Protein AF-A0AAU4MLR5-F1 (afdb_monomer)

Secondary structure (DSSP, 8-state):
--HHHHIIIIIHHHHHTT----TTSS-TT---------GGG--------TT-TTHHHHHHHHHHHHHHTT--

Foldseek 3Di:
DDPVCCCVPPVVVCVVVVHDDDPCPDPVPDDPPPPDQDPVNPPDDDDDDPPDVPVVVVRVVRVVVVVVVPPD

Radius of gyration: 20.44 Å; Cα contacts (8 Å, |Δi|>4): 20; chains: 1; bounding box: 46×26×47 Å

Mean predicted aligned error: 15.16 Å

Solvent-accessible surface area (backbone atoms only — not comparable to full-atom values): 4933 Å² total; per-residue (Å²): 134,56,73,74,54,43,43,66,72,49,50,52,58,41,47,73,71,73,42,89,82,70,82,72,77,64,54,90,90,61,74,82,81,76,80,71,79,48,82,85,68,57,87,74,86,89,87,80,63,91,86,42,84,62,48,68,62,50,52,52,52,51,50,52,53,59,63,67,64,74,78,123

Sequence (72 aa):
MGTKERERKVHQPLRRAGLEVIPNAVPEGMMPSVLGWGAEDVIDGFSHRYDTPHLVERLNADWYGLTDSSGR

pLDDT: mean 78.06, std 14.65, range [42.75, 96.06]

Nearest PDB structures (foldseek):
  3or1-assembly1_D  TM=2.895E-01  e=4.591E+00  Megalodesulfovibrio gigas

Structure (mmCIF, N/CA/C/O backbone):
data_AF-A0AAU4MLR5-F1
#
_entry.id   AF-A0AAU4MLR5-F1
#
loop_
_atom_site.group_PDB
_atom_site.id
_atom_site.type_symbol
_atom_site.label_atom_id
_atom_site.label_alt_id
_atom_site.label_comp_id
_atom_site.label_asym_id
_atom_site.label_entity_id
_atom_site.label_seq_id
_atom_site.pdbx_PDB_ins_code
_atom_site.Cartn_x
_atom_site.Cartn_y
_atom_site.Cartn_z
_atom_site.occupancy
_atom_site.B_iso_or_equiv
_atom_site.auth_seq_id
_atom_site.auth_comp_id
_atom_site.auth_asym_id
_atom_site.auth_atom_id
_atom_site.pdbx_PDB_model_num
ATOM 1 N N . MET A 1 1 ? 18.971 12.432 11.413 1.00 68.50 1 MET A N 1
ATOM 2 C CA . MET A 1 1 ? 18.508 11.976 12.747 1.00 68.50 1 MET A CA 1
ATOM 3 C C . MET A 1 1 ? 19.351 10.776 13.148 1.00 68.50 1 MET A C 1
ATOM 5 O O . MET A 1 1 ? 19.456 9.858 12.348 1.00 68.50 1 MET A O 1
ATOM 9 N N . GLY A 1 2 ? 20.000 10.801 14.314 1.00 80.56 2 GLY A N 1
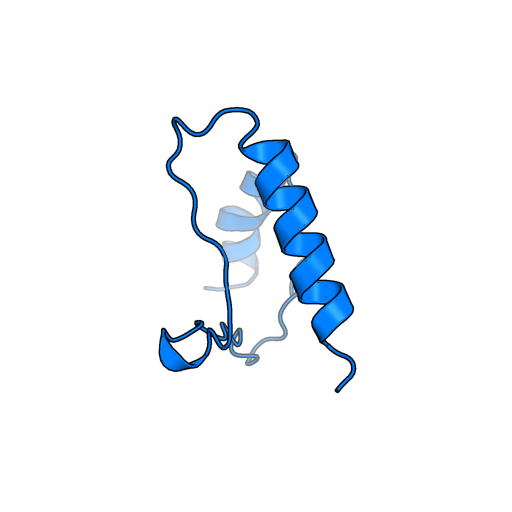ATOM 10 C CA . GLY A 1 2 ? 20.932 9.736 14.723 1.00 80.56 2 GLY A CA 1
ATOM 11 C C . GLY A 1 2 ? 20.234 8.471 15.241 1.00 80.56 2 GLY A C 1
ATOM 12 O O . GLY A 1 2 ? 19.089 8.527 15.689 1.00 80.56 2 GLY A O 1
ATOM 13 N N . THR A 1 3 ? 20.933 7.332 15.249 1.00 82.56 3 THR A N 1
ATOM 14 C CA . THR A 1 3 ? 20.391 6.005 15.617 1.00 82.56 3 THR A CA 1
ATOM 15 C C . THR A 1 3 ? 19.734 5.976 17.000 1.00 82.56 3 THR A C 1
ATOM 17 O O . THR A 1 3 ? 18.617 5.485 17.148 1.00 82.56 3 THR A O 1
ATOM 20 N N . LYS A 1 4 ? 20.374 6.580 18.013 1.00 85.00 4 LYS A N 1
ATOM 21 C CA . LYS A 1 4 ? 19.817 6.680 19.378 1.00 85.00 4 LYS A CA 1
ATOM 22 C C . LYS A 1 4 ? 18.533 7.508 19.430 1.00 85.00 4 LYS A C 1
ATOM 24 O O . LYS A 1 4 ? 17.624 7.217 20.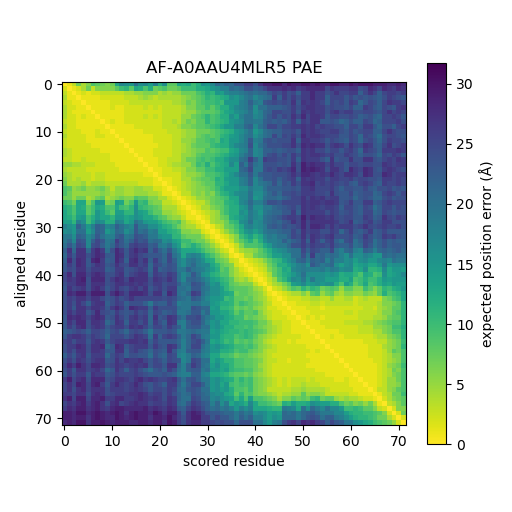203 1.00 85.00 4 LYS A O 1
ATOM 29 N N . GLU A 1 5 ? 18.460 8.555 18.615 1.00 87.56 5 GLU A N 1
ATOM 30 C CA . GLU A 1 5 ? 17.287 9.417 18.556 1.00 87.56 5 GLU A CA 1
ATOM 31 C C . GLU A 1 5 ? 16.123 8.724 17.841 1.00 87.56 5 GLU A C 1
ATOM 33 O O . GLU A 1 5 ? 14.991 8.819 18.312 1.00 87.56 5 GLU A O 1
ATOM 38 N N . ARG A 1 6 ? 16.410 7.969 16.772 1.00 84.31 6 ARG A N 1
ATOM 39 C CA . ARG A 1 6 ? 15.431 7.156 16.040 1.00 84.31 6 ARG A CA 1
ATOM 40 C C . ARG A 1 6 ? 14.841 6.047 16.911 1.00 84.31 6 ARG A C 1
ATOM 42 O O . ARG A 1 6 ? 13.628 5.865 16.906 1.00 84.31 6 ARG A O 1
ATOM 49 N N . GLU A 1 7 ? 15.657 5.372 17.720 1.00 88.94 7 GLU A N 1
ATOM 50 C CA . GLU A 1 7 ? 15.153 4.356 18.655 1.00 88.94 7 GLU A CA 1
ATOM 51 C C . GLU A 1 7 ? 14.161 4.966 19.657 1.00 88.94 7 GLU A C 1
ATOM 53 O O . GLU A 1 7 ? 13.044 4.473 19.812 1.00 88.94 7 GLU A O 1
ATOM 58 N N . ARG A 1 8 ? 14.536 6.093 20.277 1.00 93.19 8 ARG A N 1
ATOM 59 C CA . ARG A 1 8 ? 13.712 6.776 21.284 1.00 93.19 8 ARG A CA 1
ATOM 60 C C . ARG A 1 8 ? 12.433 7.380 20.698 1.00 93.19 8 ARG A C 1
ATOM 62 O O . ARG A 1 8 ? 11.383 7.298 21.326 1.00 93.19 8 ARG A O 1
ATOM 69 N N . LYS A 1 9 ? 12.526 8.050 19.544 1.00 90.81 9 LYS A N 1
ATOM 70 C CA . LYS A 1 9 ? 11.414 8.836 18.978 1.00 90.81 9 LYS A CA 1
ATOM 71 C C . LYS A 1 9 ? 10.526 8.052 18.014 1.00 90.81 9 LYS A C 1
ATOM 73 O O . LYS A 1 9 ? 9.387 8.454 17.825 1.00 90.81 9 LYS A O 1
ATOM 78 N N . VAL A 1 10 ? 11.026 6.978 17.401 1.00 87.56 10 VAL A N 1
ATOM 79 C CA . VAL A 1 10 ? 10.316 6.261 16.328 1.00 87.56 10 VAL A CA 1
ATOM 80 C C . VAL A 1 10 ? 10.061 4.809 16.714 1.00 87.56 10 VAL A C 1
ATOM 82 O O . VAL A 1 10 ? 8.9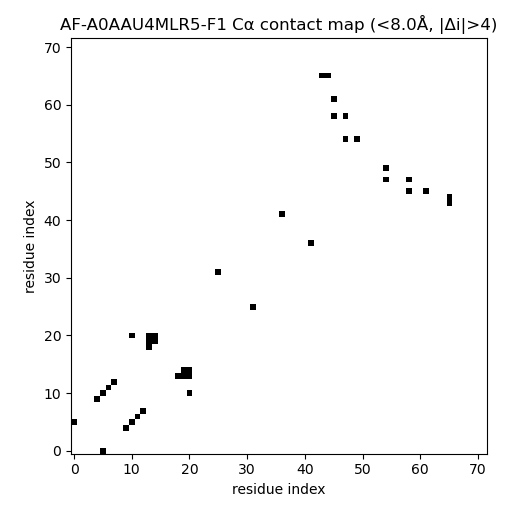10 4.397 16.798 1.00 87.56 10 VAL A O 1
ATOM 85 N N . HIS A 1 11 ? 11.103 4.026 17.005 1.00 90.94 11 HIS A N 1
ATOM 86 C CA . HIS A 1 11 ? 10.928 2.581 17.198 1.00 90.94 11 HIS A CA 1
ATOM 87 C C . HIS A 1 11 ? 10.200 2.238 18.503 1.00 90.94 11 HIS A C 1
ATOM 89 O O . HIS A 1 11 ? 9.297 1.403 18.505 1.00 90.94 11 HIS A O 1
ATOM 95 N N . GLN A 1 12 ? 10.555 2.891 19.615 1.00 92.00 12 GLN A N 1
ATOM 96 C CA . GLN A 1 12 ? 9.950 2.605 20.917 1.00 92.00 12 GLN A CA 1
ATOM 97 C C . GLN A 1 12 ? 8.436 2.909 20.960 1.00 92.00 12 GLN A C 1
ATOM 99 O O . GLN A 1 12 ? 7.695 2.064 21.468 1.00 92.00 12 GLN A O 1
ATOM 104 N N . PRO A 1 13 ? 7.932 4.039 20.421 1.00 95.00 13 PRO A N 1
ATOM 105 C CA . PRO A 1 13 ? 6.491 4.271 20.313 1.00 95.00 13 PRO A CA 1
ATOM 106 C C . PRO A 1 13 ? 5.758 3.252 19.432 1.00 95.00 13 PRO A C 1
ATOM 108 O O . PRO A 1 13 ? 4.712 2.756 19.837 1.00 95.00 13 PRO A O 1
ATOM 111 N N . LEU A 1 14 ? 6.315 2.892 18.270 1.00 90.88 14 LEU A N 1
ATOM 112 C CA . LEU A 1 14 ? 5.686 1.935 17.349 1.00 90.88 14 LEU A CA 1
ATOM 113 C C . LEU A 1 14 ? 5.555 0.541 17.977 1.00 90.88 14 LEU A C 1
ATOM 115 O O . LEU A 1 14 ? 4.482 -0.055 17.934 1.00 90.88 14 LEU A O 1
ATOM 119 N N . ARG A 1 15 ? 6.600 0.071 18.669 1.00 93.00 15 ARG A N 1
ATOM 120 C CA . ARG A 1 15 ? 6.540 -1.195 19.418 1.00 93.00 15 ARG A CA 1
ATOM 121 C C . ARG A 1 15 ? 5.499 -1.159 20.537 1.00 93.00 15 ARG A C 1
ATOM 123 O O . ARG A 1 15 ? 4.795 -2.140 20.740 1.00 93.00 15 ARG A O 1
ATOM 130 N N . ARG A 1 16 ? 5.359 -0.032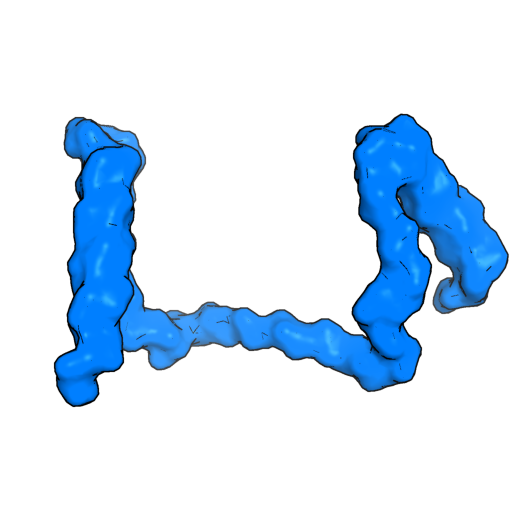 21.251 1.00 96.06 16 ARG A N 1
ATOM 131 C CA . ARG A 1 16 ? 4.300 0.141 22.269 1.00 96.06 16 ARG A CA 1
ATOM 132 C C . ARG A 1 16 ? 2.893 0.103 21.670 1.00 96.06 16 ARG A C 1
ATOM 134 O O . ARG A 1 16 ? 1.968 -0.287 22.370 1.00 96.06 16 ARG A O 1
ATOM 141 N N . ALA A 1 17 ? 2.742 0.480 20.403 1.00 94.62 17 ALA A N 1
ATOM 142 C CA . ALA A 1 17 ? 1.492 0.366 19.659 1.00 94.62 17 ALA A CA 1
ATOM 143 C C . ALA A 1 17 ? 1.241 -1.048 19.092 1.00 94.62 17 ALA A C 1
ATOM 145 O O . ALA A 1 17 ? 0.268 -1.245 18.373 1.00 94.62 17 ALA A O 1
ATOM 146 N N . GLY A 1 18 ? 2.103 -2.028 19.394 1.00 94.62 18 GLY A N 1
ATOM 147 C CA . GLY A 1 18 ? 1.986 -3.397 18.888 1.00 94.62 18 GLY A CA 1
ATOM 148 C C . GLY A 1 18 ? 2.452 -3.576 17.441 1.00 94.62 18 GLY A C 1
ATOM 149 O O . GLY A 1 18 ? 2.215 -4.630 16.860 1.00 94.62 18 GLY A O 1
ATOM 150 N N . LEU A 1 19 ? 3.112 -2.573 16.854 1.00 91.38 19 LEU A N 1
ATOM 151 C CA . LEU A 1 19 ? 3.649 -2.656 15.498 1.00 91.38 19 LEU A CA 1
ATOM 152 C C . LEU A 1 19 ? 5.048 -3.274 15.516 1.00 91.38 19 LEU A C 1
ATOM 154 O O . LEU A 1 19 ? 5.918 -2.871 16.297 1.00 91.38 19 LEU A O 1
ATOM 158 N N . GLU A 1 20 ? 5.277 -4.228 14.619 1.00 91.44 20 GLU A N 1
ATOM 159 C CA . GLU A 1 20 ? 6.604 -4.782 14.385 1.00 91.44 20 GLU A CA 1
ATOM 160 C C . GLU A 1 20 ? 7.499 -3.736 13.708 1.00 91.44 20 GLU A C 1
ATOM 162 O O . GLU A 1 20 ? 7.096 -3.035 12.780 1.00 91.44 20 GLU A O 1
ATOM 167 N N . VAL A 1 21 ? 8.734 -3.613 14.194 1.00 87.31 21 VAL A N 1
ATOM 168 C CA . VAL A 1 21 ? 9.713 -2.664 13.663 1.00 87.31 21 VAL A CA 1
ATOM 169 C C . VAL A 1 21 ? 10.952 -3.433 13.245 1.00 87.31 21 VAL A C 1
ATOM 171 O O . VAL A 1 21 ? 11.685 -3.923 14.106 1.00 87.31 21 VAL A O 1
ATOM 174 N N . ILE A 1 22 ? 11.209 -3.468 11.939 1.00 85.94 22 ILE A N 1
ATOM 175 C CA . ILE A 1 22 ? 12.427 -4.025 11.349 1.00 85.94 22 ILE A CA 1
ATOM 176 C C . ILE A 1 22 ? 13.432 -2.872 11.182 1.00 85.94 22 ILE A C 1
ATOM 178 O O . ILE A 1 22 ? 13.283 -2.041 10.277 1.00 85.94 22 ILE A O 1
ATOM 182 N N . PRO A 1 23 ? 14.432 -2.739 12.073 1.00 79.31 23 PRO A N 1
ATOM 183 C CA . PRO A 1 23 ? 15.409 -1.664 11.970 1.00 79.31 23 PRO A CA 1
ATOM 184 C C . PRO A 1 23 ? 16.233 -1.830 10.691 1.00 79.31 23 PRO A C 1
ATOM 186 O O . PRO A 1 23 ? 16.624 -2.938 10.339 1.00 79.31 23 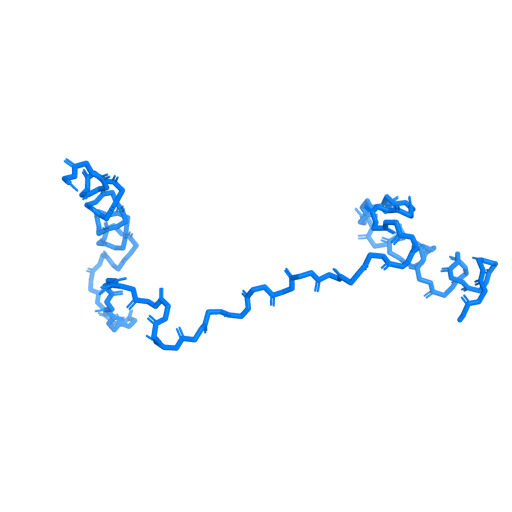PRO A O 1
ATOM 189 N N . ASN A 1 24 ? 16.521 -0.716 10.013 1.00 75.50 24 ASN A N 1
ATOM 190 C CA . ASN A 1 24 ? 17.310 -0.693 8.774 1.00 75.50 24 ASN A CA 1
ATOM 191 C C . ASN A 1 24 ? 16.731 -1.560 7.637 1.00 75.50 24 ASN A C 1
ATOM 193 O O . ASN A 1 24 ? 17.477 -1.986 6.763 1.00 75.50 24 ASN A O 1
ATOM 197 N N . ALA A 1 25 ? 15.410 -1.796 7.626 1.00 77.38 25 ALA A N 1
ATOM 198 C CA . ALA A 1 25 ? 14.735 -2.522 6.543 1.00 77.38 25 ALA A CA 1
ATOM 199 C C . ALA A 1 25 ? 15.002 -1.910 5.157 1.00 77.38 25 ALA A C 1
ATOM 201 O O . ALA A 1 25 ? 15.041 -2.622 4.160 1.00 77.38 25 ALA A O 1
ATOM 202 N N . VAL A 1 26 ? 15.217 -0.593 5.111 1.00 67.88 26 VAL A N 1
ATOM 203 C CA . VAL A 1 26 ? 15.739 0.107 3.938 1.00 67.88 26 VAL A CA 1
ATOM 204 C C . VAL A 1 26 ? 17.206 0.450 4.216 1.00 67.88 26 VAL A C 1
ATOM 206 O O . VAL A 1 26 ? 17.463 1.172 5.190 1.00 67.88 26 VAL A O 1
ATOM 209 N N . PRO A 1 27 ? 18.159 -0.052 3.406 1.0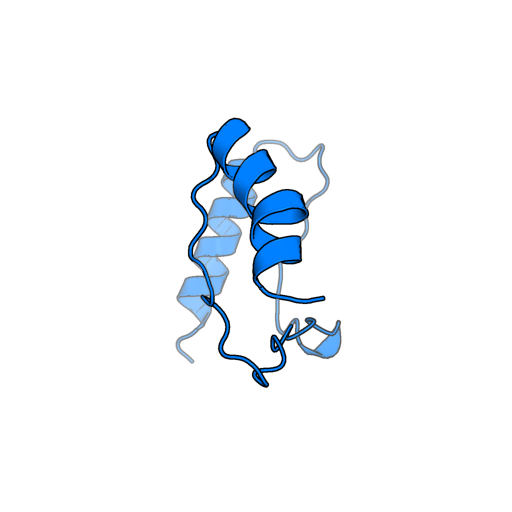0 72.12 27 PRO A N 1
ATOM 210 C CA . PRO A 1 27 ? 19.567 0.306 3.515 1.00 72.12 27 PRO A CA 1
ATOM 211 C C . PRO A 1 27 ? 19.769 1.821 3.475 1.00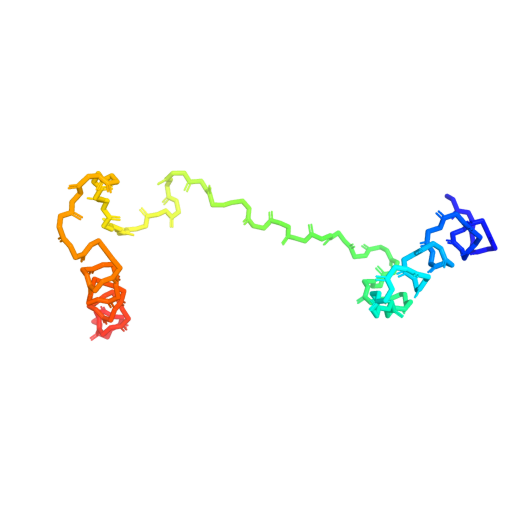 72.12 27 PRO A C 1
ATOM 213 O O . PRO A 1 27 ? 19.109 2.531 2.712 1.00 72.12 27 PRO A O 1
ATOM 216 N N . GLU A 1 28 ? 20.700 2.332 4.280 1.00 70.06 28 GLU A N 1
ATOM 217 C CA . GLU A 1 28 ? 21.077 3.743 4.203 1.00 70.06 28 GLU A CA 1
ATOM 218 C C . GLU A 1 28 ? 21.566 4.076 2.784 1.00 70.06 28 GLU A C 1
ATOM 220 O O . GLU A 1 28 ? 22.400 3.374 2.219 1.00 70.06 28 GLU A O 1
ATOM 225 N N . GLY A 1 29 ? 21.005 5.131 2.187 1.00 66.06 29 GLY A N 1
ATOM 226 C CA . GLY A 1 29 ? 21.294 5.528 0.805 1.00 66.06 29 GLY A CA 1
ATOM 227 C C . GLY A 1 29 ? 20.386 4.898 -0.257 1.00 66.06 29 GLY A C 1
ATOM 228 O O . GLY A 1 29 ? 20.405 5.354 -1.398 1.00 66.06 29 GLY A O 1
ATOM 229 N N . MET A 1 30 ? 19.538 3.925 0.095 1.00 62.53 30 MET A N 1
ATOM 230 C CA . MET A 1 30 ? 18.487 3.452 -0.806 1.00 62.53 30 MET A CA 1
ATOM 231 C C . MET A 1 30 ? 17.329 4.456 -0.795 1.00 62.53 30 MET A C 1
ATOM 233 O O . MET A 1 30 ? 16.623 4.611 0.203 1.00 62.53 30 MET A O 1
ATOM 237 N N . MET A 1 31 ? 17.144 5.164 -1.909 1.00 63.16 31 MET A N 1
ATOM 238 C CA . MET A 1 31 ? 15.927 5.941 -2.129 1.00 63.16 31 MET A CA 1
ATOM 239 C C . MET A 1 31 ? 14.750 4.972 -2.233 1.00 63.16 31 MET A C 1
ATOM 241 O O . MET A 1 31 ? 14.809 4.069 -3.069 1.00 63.16 31 MET A O 1
ATOM 245 N N . PRO A 1 32 ? 13.697 5.115 -1.406 1.00 56.81 32 PRO A N 1
ATOM 246 C CA . PRO A 1 32 ? 12.485 4.344 -1.610 1.00 56.81 32 PRO A CA 1
ATOM 247 C C . PRO A 1 32 ? 11.949 4.715 -2.990 1.00 56.81 32 PRO A C 1
ATOM 249 O O . PRO A 1 32 ? 11.512 5.845 -3.208 1.00 56.81 32 PRO A O 1
ATOM 252 N N . SER A 1 33 ? 12.031 3.785 -3.940 1.00 55.22 33 SER A N 1
ATOM 253 C CA . SER A 1 33 ? 11.394 3.938 -5.239 1.00 55.22 33 SER A CA 1
ATOM 254 C C . SER A 1 33 ? 9.892 3.817 -5.020 1.00 55.22 33 SER A C 1
ATOM 256 O O . SER A 1 33 ? 9.315 2.733 -5.091 1.00 55.22 33 SER A O 1
ATOM 258 N N . VAL A 1 34 ? 9.252 4.932 -4.690 1.00 53.25 34 VAL A N 1
ATOM 259 C CA . VAL A 1 34 ? 7.815 5.058 -4.875 1.00 53.25 34 VAL A CA 1
ATOM 260 C C . VAL A 1 34 ? 7.636 5.234 -6.375 1.00 53.25 34 VAL A C 1
ATOM 262 O O . VAL A 1 34 ? 7.788 6.336 -6.895 1.00 53.25 34 VAL A O 1
ATOM 265 N N . LEU A 1 35 ? 7.397 4.128 -7.079 1.00 55.53 35 LEU A N 1
ATOM 266 C CA . LEU A 1 35 ? 6.815 4.187 -8.413 1.00 55.53 35 LEU A CA 1
ATOM 267 C C . LEU A 1 35 ? 5.411 4.763 -8.212 1.00 55.53 35 LEU A C 1
ATOM 269 O O . LEU A 1 35 ? 4.480 4.058 -7.826 1.00 55.53 35 LEU A O 1
ATOM 273 N N . GLY A 1 36 ? 5.301 6.087 -8.315 1.00 55.09 36 GLY A N 1
ATOM 274 C CA . GLY A 1 36 ? 4.009 6.732 -8.453 1.00 55.09 36 GLY A CA 1
ATOM 275 C C . GLY A 1 36 ? 3.452 6.291 -9.793 1.00 55.09 36 GLY A C 1
ATOM 276 O O . GLY A 1 36 ? 4.124 6.465 -10.800 1.00 55.09 36 GLY A O 1
ATOM 277 N N . TRP A 1 37 ? 2.270 5.688 -9.787 1.00 52.00 37 TRP A N 1
ATOM 278 C CA . TRP A 1 37 ? 1.539 5.439 -11.019 1.00 52.00 37 TRP A CA 1
ATOM 279 C C . TRP A 1 37 ? 1.082 6.795 -11.558 1.00 52.00 37 TRP A C 1
ATOM 281 O O . TRP A 1 37 ? 0.276 7.478 -10.915 1.00 52.00 37 TRP A O 1
ATOM 291 N N . GLY A 1 38 ? 1.633 7.215 -12.693 1.00 57.16 38 GLY A N 1
ATOM 292 C CA . GLY A 1 38 ? 1.049 8.263 -13.516 1.00 57.16 38 GLY A CA 1
ATOM 293 C C . GLY A 1 38 ? -0.258 7.774 -14.139 1.00 57.16 38 GLY A C 1
ATOM 294 O O . GLY A 1 38 ? -0.520 6.572 -14.215 1.00 57.16 38 GLY A O 1
ATOM 295 N N . ALA A 1 39 ? -1.107 8.693 -14.596 1.00 59.66 39 ALA A N 1
ATOM 296 C CA . ALA A 1 39 ? -2.321 8.308 -15.323 1.00 59.66 39 ALA A CA 1
ATOM 297 C C . ALA A 1 39 ? -1.982 7.532 -16.614 1.00 59.66 39 ALA A C 1
ATOM 299 O O . ALA A 1 39 ? -2.761 6.703 -17.068 1.00 59.66 39 ALA A O 1
ATOM 300 N N . GLU A 1 40 ? -0.797 7.786 -17.163 1.00 60.34 40 GLU A N 1
ATOM 301 C CA . GLU A 1 40 ? -0.162 7.102 -18.284 1.00 60.34 40 GLU A CA 1
ATOM 302 C C . GLU A 1 40 ? 0.319 5.676 -17.974 1.00 60.34 40 GLU A C 1
ATOM 304 O O . GLU A 1 40 ? 0.454 4.877 -18.898 1.00 60.34 40 GLU A O 1
ATOM 309 N N . ASP A 1 41 ? 0.545 5.341 -16.699 1.00 58.75 41 ASP A N 1
ATOM 310 C CA . ASP A 1 41 ? 0.981 4.006 -16.268 1.00 58.75 41 ASP A CA 1
ATOM 311 C C . ASP A 1 41 ? -0.212 3.059 -16.033 1.00 58.75 41 ASP A C 1
ATOM 313 O O . ASP A 1 41 ? -0.038 1.851 -15.855 1.00 58.75 41 ASP A O 1
ATOM 317 N N . VAL A 1 42 ? -1.441 3.589 -16.040 1.00 64.38 42 VAL A N 1
ATOM 318 C CA . VAL A 1 42 ? -2.678 2.805 -15.962 1.00 64.38 42 VAL A CA 1
ATOM 319 C C . VAL A 1 42 ? -3.069 2.373 -17.375 1.00 64.38 42 VAL A C 1
ATOM 321 O O . VAL A 1 42 ? -3.738 3.099 -18.104 1.00 64.38 42 VAL A O 1
ATOM 324 N N . ILE A 1 43 ? -2.625 1.180 -17.770 1.00 63.72 43 ILE A N 1
ATOM 325 C CA . ILE A 1 43 ? -2.895 0.623 -19.106 1.00 63.72 43 ILE A CA 1
ATOM 326 C C . ILE A 1 43 ? -4.364 0.172 -19.231 1.00 63.72 43 ILE A C 1
ATOM 328 O O . ILE A 1 43 ? -4.930 0.237 -20.321 1.00 63.72 43 ILE A O 1
ATOM 332 N N . ASP A 1 44 ? -4.985 -0.250 -18.121 1.00 67.19 44 ASP A N 1
ATOM 333 C CA . ASP A 1 44 ? -6.389 -0.672 -18.063 1.00 67.19 44 ASP A CA 1
ATOM 334 C C . ASP A 1 44 ? -6.938 -0.612 -16.622 1.00 67.19 44 ASP A C 1
ATOM 336 O O . ASP A 1 44 ? -6.173 -0.628 -15.651 1.00 67.19 44 ASP A O 1
ATOM 340 N N . GLY A 1 45 ? -8.260 -0.543 -16.463 1.00 72.94 45 GLY A N 1
ATOM 341 C CA . GLY A 1 45 ? -8.897 -0.528 -15.150 1.00 72.94 45 GLY A CA 1
ATOM 342 C C . GLY A 1 45 ? -10.419 -0.405 -15.178 1.00 72.94 45 GLY A C 1
ATOM 343 O O . GLY A 1 45 ? -11.014 0.212 -16.059 1.00 72.94 45 GLY A O 1
ATOM 344 N N . PHE A 1 46 ? -11.056 -0.951 -14.143 1.00 78.31 46 PHE A N 1
ATOM 345 C CA . PHE A 1 46 ? -12.499 -0.858 -13.937 1.00 78.31 46 PHE A CA 1
ATOM 346 C C . PHE A 1 46 ? -12.830 0.176 -12.857 1.00 78.31 46 PHE A C 1
ATOM 348 O O . PHE A 1 46 ? -12.149 0.272 -11.836 1.00 78.31 46 PHE A O 1
ATOM 355 N N . SER A 1 47 ? -13.901 0.946 -13.064 1.00 83.44 47 SER A N 1
ATOM 356 C CA . SER A 1 47 ? -14.429 1.876 -12.062 1.00 83.44 47 SER A CA 1
ATOM 357 C C . SER A 1 47 ? -15.927 1.666 -11.868 1.00 83.44 47 SER A C 1
ATOM 359 O O . SER A 1 47 ? -16.688 1.566 -12.829 1.00 83.44 47 SER A O 1
ATOM 361 N N . HIS A 1 48 ? -16.349 1.617 -10.606 1.00 85.69 48 HIS A N 1
ATOM 362 C CA . HIS A 1 48 ? -17.751 1.497 -10.206 1.00 85.69 48 HIS A CA 1
ATOM 363 C C . HIS A 1 48 ? -18.088 2.590 -9.199 1.00 85.69 48 HIS A C 1
ATOM 365 O O . HIS A 1 48 ? -17.253 2.984 -8.383 1.00 85.69 48 HIS A O 1
ATOM 371 N N . ARG A 1 49 ? -19.334 3.069 -9.218 1.00 90.81 49 ARG A N 1
ATOM 372 C CA . ARG A 1 49 ? -19.826 3.963 -8.163 1.00 90.81 49 ARG A CA 1
ATOM 373 C C . ARG A 1 49 ? -20.031 3.177 -6.867 1.00 90.81 49 ARG A C 1
ATOM 375 O O . ARG A 1 49 ? -20.416 2.011 -6.912 1.00 90.81 49 ARG A O 1
ATOM 382 N N . TYR A 1 50 ? -19.853 3.819 -5.714 1.00 88.44 50 TYR A N 1
ATOM 383 C CA . TYR A 1 50 ? -20.030 3.161 -4.411 1.00 88.44 50 TYR A CA 1
ATOM 384 C C . TYR A 1 50 ? -21.444 2.614 -4.166 1.00 88.44 50 TYR A C 1
ATOM 386 O O . TYR A 1 50 ? -21.606 1.671 -3.400 1.00 88.44 50 TYR A O 1
ATOM 394 N N . ASP A 1 51 ? -22.460 3.179 -4.820 1.00 92.94 51 ASP A N 1
ATOM 395 C CA . ASP A 1 51 ? -23.855 2.730 -4.751 1.00 92.94 51 ASP A CA 1
ATOM 396 C C . ASP A 1 51 ? -24.164 1.535 -5.673 1.00 92.94 51 ASP A C 1
ATOM 398 O O . ASP A 1 51 ? -25.314 1.105 -5.767 1.00 92.94 51 ASP A O 1
ATOM 402 N N . THR A 1 52 ? -23.153 0.966 -6.337 1.00 93.44 52 THR A N 1
ATOM 403 C CA . THR A 1 52 ? -23.317 -0.202 -7.210 1.00 93.44 52 THR A CA 1
ATOM 404 C C . THR A 1 52 ? -23.702 -1.441 -6.390 1.00 93.44 52 THR A C 1
ATOM 406 O O . THR A 1 52 ? -22.965 -1.827 -5.478 1.00 93.44 52 THR A O 1
ATOM 409 N N . PRO A 1 53 ? -24.816 -2.127 -6.715 1.00 95.50 53 PRO A N 1
ATOM 410 C CA . PRO A 1 53 ? -25.159 -3.395 -6.079 1.00 95.50 53 PRO A CA 1
ATOM 411 C C . PRO A 1 53 ? -24.068 -4.443 -6.308 1.00 95.50 53 PRO A C 1
ATOM 413 O O . PRO A 1 53 ? -23.607 -4.620 -7.440 1.00 95.50 53 PRO A O 1
ATOM 416 N N . HIS A 1 54 ? -23.700 -5.167 -5.249 1.00 95.19 54 HIS A N 1
ATOM 417 C CA . HIS A 1 54 ? -22.629 -6.172 -5.279 1.00 95.19 54 HIS A CA 1
ATOM 418 C C . HIS A 1 54 ? -21.268 -5.597 -5.713 1.00 95.19 54 HIS A C 1
ATOM 420 O O . HIS A 1 54 ? -20.542 -6.201 -6.504 1.00 95.19 54 HIS A O 1
ATOM 426 N N . LEU A 1 55 ? -20.942 -4.384 -5.243 1.00 92.06 55 LEU A N 1
ATOM 427 C CA . LEU A 1 55 ? -19.706 -3.675 -5.590 1.00 92.06 55 LEU A CA 1
ATOM 428 C C . LEU A 1 55 ? -18.454 -4.537 -5.379 1.00 92.06 55 LEU A C 1
ATOM 430 O O . LEU A 1 55 ? -17.575 -4.554 -6.235 1.00 92.06 55 LEU A O 1
ATOM 434 N N . VAL A 1 56 ? -18.376 -5.262 -4.260 1.00 92.00 56 VAL A N 1
ATOM 435 C CA . VAL A 1 56 ? -17.203 -6.079 -3.916 1.00 92.00 56 VAL A CA 1
ATOM 436 C C . VAL A 1 56 ? -17.073 -7.268 -4.863 1.00 92.00 56 VAL A C 1
ATOM 438 O O . VAL A 1 56 ? -15.989 -7.546 -5.366 1.00 92.00 56 VAL A O 1
ATOM 441 N N . GLU A 1 57 ? -18.174 -7.958 -5.145 1.00 95.00 57 GLU A N 1
ATOM 442 C CA . GLU A 1 57 ? -18.196 -9.111 -6.040 1.00 95.00 57 GLU A CA 1
ATOM 443 C C . GLU A 1 57 ? -17.840 -8.712 -7.476 1.00 95.00 57 GLU A C 1
A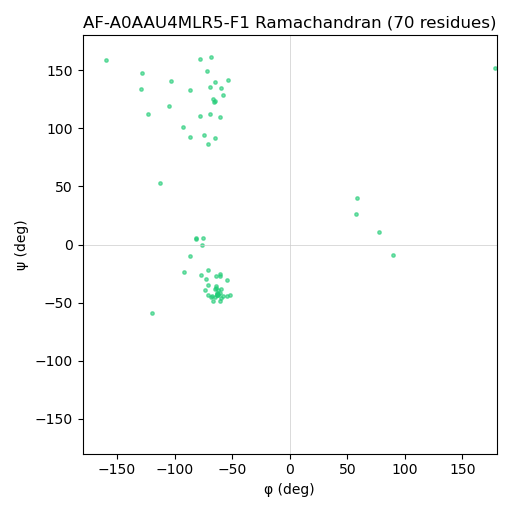TOM 445 O O . GLU A 1 57 ? -17.101 -9.432 -8.145 1.00 95.00 57 GLU A O 1
ATOM 450 N N . ARG A 1 58 ? -18.309 -7.542 -7.927 1.00 91.31 58 ARG A N 1
ATOM 451 C CA . ARG A 1 58 ? -17.970 -6.980 -9.241 1.00 91.31 58 ARG A CA 1
ATOM 452 C C . ARG A 1 58 ? -16.498 -6.597 -9.336 1.00 91.31 58 ARG A C 1
ATOM 454 O O . ARG A 1 58 ? -15.838 -7.040 -10.264 1.00 91.31 58 ARG A O 1
ATOM 461 N N . LEU A 1 59 ? -15.968 -5.867 -8.351 1.00 91.38 59 LEU A N 1
ATOM 462 C CA . LEU A 1 59 ? -14.542 -5.521 -8.305 1.00 91.38 59 LEU A CA 1
ATOM 463 C C . LEU A 1 59 ? -13.650 -6.768 -8.270 1.00 91.38 59 LEU A C 1
ATOM 465 O O . LEU A 1 59 ? -12.614 -6.797 -8.927 1.00 91.38 59 LEU A O 1
ATOM 469 N N . ASN A 1 60 ? -14.061 -7.814 -7.548 1.00 89.81 60 ASN A N 1
ATOM 470 C CA . ASN A 1 60 ? -13.336 -9.083 -7.536 1.00 89.81 60 ASN A CA 1
ATOM 471 C C . ASN A 1 60 ? -13.350 -9.764 -8.911 1.00 89.81 60 ASN A C 1
ATOM 473 O O . ASN A 1 60 ? -12.309 -10.237 -9.356 1.00 89.81 60 ASN A O 1
ATOM 477 N N . ALA A 1 61 ? -14.500 -9.821 -9.589 1.00 90.38 61 ALA A N 1
ATOM 478 C CA . ALA A 1 61 ? -14.598 -10.408 -10.926 1.00 90.38 61 ALA A CA 1
ATOM 479 C C . ALA A 1 61 ? -13.755 -9.637 -11.957 1.00 90.38 61 ALA A C 1
ATOM 481 O O . ALA A 1 61 ? -13.023 -10.246 -12.736 1.00 90.38 61 ALA A O 1
ATOM 482 N N . ASP A 1 62 ? -13.812 -8.308 -11.906 1.00 87.56 62 ASP A N 1
ATOM 483 C CA . ASP A 1 62 ? -13.044 -7.399 -12.756 1.00 87.56 62 ASP A CA 1
ATOM 484 C C . ASP A 1 62 ? -11.534 -7.562 -12.544 1.00 87.56 62 ASP A C 1
ATOM 486 O O . ASP A 1 62 ? -10.769 -7.646 -13.505 1.00 87.56 62 ASP A O 1
ATOM 490 N N . TRP A 1 63 ? -11.102 -7.686 -11.285 1.00 84.75 63 TRP A N 1
ATOM 491 C CA . TRP A 1 63 ? -9.714 -7.984 -10.941 1.00 84.75 63 TRP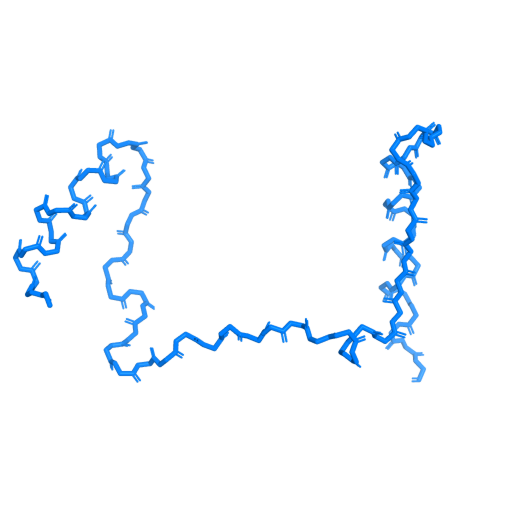 A CA 1
ATOM 492 C C . TRP A 1 63 ? -9.251 -9.317 -11.539 1.00 84.75 63 TRP A C 1
ATOM 494 O O . TRP A 1 63 ? -8.184 -9.374 -12.149 1.00 84.75 63 TRP A O 1
ATOM 504 N N . TYR A 1 64 ? -10.062 -10.376 -11.427 1.00 83.75 64 TYR A N 1
ATOM 505 C CA . TYR A 1 64 ? -9.743 -11.662 -12.053 1.00 83.75 64 TYR A CA 1
ATOM 506 C C . TYR A 1 64 ? -9.624 -11.543 -13.578 1.00 83.75 64 TYR A C 1
ATOM 508 O O . TYR A 1 64 ? -8.673 -12.077 -14.151 1.00 83.75 64 TYR A O 1
ATOM 516 N N . GLY A 1 65 ? -10.524 -10.795 -14.222 1.00 81.56 65 GLY A N 1
ATOM 517 C CA . GLY A 1 65 ? -10.462 -10.516 -15.658 1.00 81.56 65 GLY A CA 1
ATOM 518 C C . GLY A 1 65 ? -9.160 -9.830 -16.081 1.00 81.56 65 GLY A C 1
ATOM 519 O O . GLY A 1 65 ? -8.532 -10.272 -17.040 1.00 81.56 65 GLY A O 1
ATOM 520 N N . LEU A 1 66 ? -8.709 -8.819 -15.326 1.00 76.50 66 LEU A N 1
ATOM 521 C CA . LEU A 1 66 ? -7.438 -8.121 -15.580 1.00 76.50 66 LEU A CA 1
ATOM 522 C C . LEU A 1 66 ? -6.219 -9.033 -15.411 1.00 76.50 66 LEU A C 1
ATOM 524 O O . LEU A 1 66 ? -5.240 -8.918 -16.150 1.00 76.50 66 LEU A O 1
ATOM 528 N N . THR A 1 67 ? -6.254 -9.940 -14.433 1.00 70.75 67 THR A N 1
ATOM 529 C CA . THR A 1 67 ? -5.143 -10.875 -14.215 1.00 70.75 67 THR A CA 1
ATOM 530 C C . THR A 1 67 ? -5.044 -11.937 -15.312 1.00 70.75 67 THR A C 1
ATOM 532 O O . THR A 1 67 ? -3.931 -12.291 -15.703 1.00 70.75 67 THR A O 1
ATOM 535 N N . ASP A 1 68 ? -6.175 -12.392 -15.858 1.00 63.94 68 ASP A N 1
ATOM 536 C CA . ASP A 1 68 ? -6.227 -13.404 -16.926 1.00 63.94 68 ASP A CA 1
ATOM 537 C C . ASP A 1 68 ? -5.865 -12.816 -18.308 1.00 63.94 68 ASP A C 1
ATOM 539 O O . ASP A 1 68 ? -5.311 -13.500 -19.167 1.00 63.94 68 ASP A O 1
ATOM 543 N N . SER A 1 69 ? -6.071 -11.508 -18.515 1.00 55.50 69 SER A N 1
ATOM 544 C CA . SER A 1 69 ? -5.721 -10.811 -19.763 1.00 55.50 69 SER A CA 1
ATOM 545 C C . SER A 1 69 ? -4.227 -10.506 -19.947 1.00 55.50 69 SER A C 1
ATOM 547 O O . SER A 1 69 ? -3.842 -9.967 -20.981 1.00 55.50 69 SER A O 1
ATOM 549 N N . SER A 1 70 ? -3.364 -10.871 -18.992 1.00 54.06 70 SER A N 1
ATOM 550 C CA . SER A 1 70 ? -1.905 -10.657 -19.068 1.00 54.06 70 SER A CA 1
ATOM 551 C C . SER A 1 70 ? -1.156 -11.625 -20.008 1.00 54.06 70 SER A C 1
ATOM 553 O O . SER A 1 70 ? 0.072 -11.592 -20.086 1.00 54.06 70 SER A O 1
ATOM 555 N N . GLY A 1 71 ? -1.880 -12.472 -20.750 1.00 54.94 71 GLY A N 1
ATOM 556 C CA . GLY A 1 71 ? -1.333 -13.482 -21.660 1.00 54.94 71 GLY A CA 1
ATOM 557 C C . GLY A 1 71 ? -1.591 -13.237 -23.150 1.00 54.94 71 GLY A C 1
ATOM 558 O O . GLY A 1 71 ? -2.094 -14.143 -23.819 1.00 54.94 71 GLY A O 1
ATOM 559 N N . ARG A 1 72 ? -1.251 -12.062 -23.698 1.00 42.75 72 ARG A N 1
ATOM 560 C CA . ARG A 1 72 ? -1.220 -11.865 -25.158 1.00 42.75 72 ARG A CA 1
ATOM 561 C C . ARG A 1 72 ? 0.026 -11.146 -25.651 1.00 42.75 72 ARG A C 1
ATOM 563 O O . ARG A 1 72 ? 0.382 -10.113 -25.051 1.00 42.75 72 ARG A O 1
#